Protein AF-A0A7C4DM43-F1 (afdb_monomer_lite)

Sequence (111 aa):
MKPTTAIVVGTGGFARYRGNRIQCRSHVAVFGDQGVLQTGIWGEQLLLRRAADSESAPVPCPPSRGVWDQFLKVRAGRLPNPCPAEIGLRFAQLMDRIRQSDRTRRAARRR

Secondary structure (DSSP, 8-state):
-----EEEEESS------SS------EEEEE-SSEEEEEETTSS-EEEEETT-SS-EE---PPPPPHHHHHHHHHTTSS--SS-HHHHHHHHHHHHHHHHHHHHTS-----

pLDDT: mean 78.71, std 19.22, range [33.22, 96.12]

Foldseek 3Di:
DPWPWDKDQDLFDPDPPDDDDGDRFQKIWIDTPQWIWIAHPVRPWIWTDGPPHPDTDTDDDDPDDDPVVVVVCCVVVNDPDPCDVVNVVVVVVVVVQVVVCVVVVHRRDDD

Radius of gyration: 18.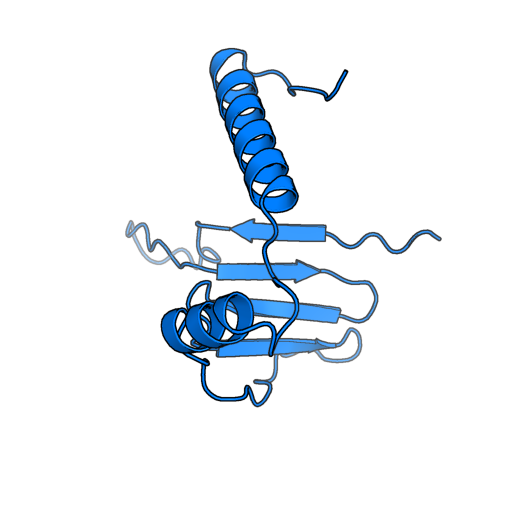16 Å; chains: 1; bounding box: 48×42×43 Å

Structure (mmCIF, N/CA/C/O backbone):
data_AF-A0A7C4DM43-F1
#
_entry.id   AF-A0A7C4DM43-F1
#
loop_
_atom_site.group_PDB
_atom_site.id
_atom_site.type_symbol
_atom_site.label_atom_id
_atom_site.label_alt_id
_atom_site.label_comp_id
_atom_site.label_asym_id
_atom_site.label_entity_id
_atom_site.label_seq_id
_atom_site.pdbx_PDB_ins_code
_atom_site.Cartn_x
_atom_site.Cartn_y
_atom_site.Cartn_z
_atom_site.occupancy
_atom_site.B_iso_or_equiv
_atom_site.auth_seq_id
_atom_site.auth_comp_id
_atom_site.auth_asym_id
_atom_site.auth_atom_id
_atom_site.pdbx_PDB_model_num
ATOM 1 N N . MET A 1 1 ? 12.160 -21.246 2.217 1.00 40.56 1 MET A N 1
ATOM 2 C CA . MET A 1 1 ? 12.316 -19.893 2.806 1.00 40.56 1 MET A CA 1
ATOM 3 C C . MET A 1 1 ? 10.972 -19.186 2.731 1.00 40.56 1 MET A C 1
ATOM 5 O O . MET A 1 1 ? 10.342 -19.269 1.687 1.00 40.56 1 MET A O 1
ATOM 9 N N . LYS A 1 2 ? 10.486 -18.565 3.814 1.00 40.59 2 LYS A N 1
ATOM 10 C CA . LYS A 1 2 ? 9.257 -17.752 3.749 1.00 40.59 2 LYS A CA 1
ATOM 11 C C . LYS A 1 2 ? 9.580 -16.465 2.973 1.00 40.59 2 LYS A C 1
ATOM 13 O O . LYS A 1 2 ? 10.622 -15.883 3.273 1.00 40.59 2 LYS A O 1
ATOM 18 N N . PRO A 1 3 ? 8.763 -16.028 2.000 1.00 47.59 3 PRO A N 1
ATOM 19 C CA . PRO A 1 3 ? 9.003 -14.763 1.319 1.00 47.59 3 PRO A CA 1
ATOM 20 C C . PRO A 1 3 ? 8.876 -13.629 2.341 1.00 47.59 3 PRO A C 1
ATOM 22 O O . PRO A 1 3 ? 7.816 -13.416 2.929 1.00 47.59 3 PRO A O 1
ATOM 25 N N . THR A 1 4 ? 9.981 -12.935 2.606 1.00 50.34 4 THR A N 1
ATOM 26 C CA . THR A 1 4 ? 9.996 -11.766 3.488 1.00 50.34 4 THR A CA 1
ATOM 27 C C . THR A 1 4 ? 9.595 -10.556 2.659 1.00 50.34 4 THR A C 1
ATOM 29 O O . THR A 1 4 ? 10.444 -9.851 2.123 1.00 50.34 4 THR A O 1
ATOM 32 N N . THR A 1 5 ? 8.291 -10.328 2.515 1.00 56.03 5 THR A N 1
ATOM 33 C CA . THR A 1 5 ? 7.791 -9.074 1.949 1.00 56.03 5 THR A CA 1
ATOM 34 C C . THR A 1 5 ? 7.901 -7.985 3.010 1.00 56.03 5 THR A C 1
ATOM 36 O O . THR A 1 5 ? 7.238 -8.053 4.046 1.00 56.03 5 THR A O 1
ATOM 39 N N . ALA A 1 6 ? 8.736 -6.979 2.763 1.00 64.75 6 ALA A N 1
ATOM 40 C CA . ALA A 1 6 ? 8.856 -5.809 3.622 1.00 64.75 6 ALA A CA 1
ATOM 41 C C . ALA A 1 6 ? 8.181 -4.615 2.943 1.00 64.75 6 ALA A C 1
ATOM 43 O O . ALA A 1 6 ? 8.579 -4.187 1.860 1.00 64.75 6 ALA A O 1
ATOM 44 N N . ILE A 1 7 ? 7.149 -4.068 3.583 1.00 63.28 7 ILE A N 1
ATOM 45 C CA . ILE A 1 7 ? 6.512 -2.826 3.141 1.00 63.28 7 ILE A CA 1
ATOM 46 C C . ILE A 1 7 ? 7.169 -1.687 3.912 1.00 63.28 7 ILE A C 1
ATOM 48 O O . ILE A 1 7 ? 7.035 -1.597 5.133 1.00 63.28 7 ILE A O 1
ATOM 52 N N . VAL A 1 8 ? 7.872 -0.816 3.197 1.00 62.09 8 VAL A N 1
ATOM 53 C CA . VAL A 1 8 ? 8.462 0.401 3.749 1.00 62.09 8 VAL A CA 1
ATOM 54 C C . VAL A 1 8 ? 7.589 1.571 3.318 1.00 62.09 8 VAL A C 1
ATOM 56 O O . VAL A 1 8 ? 7.629 2.032 2.177 1.00 62.09 8 VAL A O 1
ATOM 59 N N . VAL A 1 9 ? 6.772 2.051 4.252 1.00 56.50 9 VAL A N 1
ATOM 60 C CA . VAL A 1 9 ? 6.020 3.297 4.083 1.00 56.50 9 VAL A CA 1
ATOM 61 C C . VAL A 1 9 ? 6.875 4.417 4.655 1.00 56.50 9 VAL A C 1
ATOM 63 O O . VAL A 1 9 ? 7.013 4.545 5.870 1.00 56.50 9 VAL A O 1
ATOM 66 N N . GLY A 1 10 ? 7.499 5.191 3.771 1.00 49.22 10 GLY A N 1
ATOM 67 C CA . GLY A 1 10 ? 8.339 6.319 4.144 1.00 49.22 10 GLY A CA 1
ATOM 68 C C . GLY A 1 10 ? 7.645 7.629 3.803 1.00 49.22 10 GLY A C 1
ATOM 69 O O . GLY A 1 10 ? 7.466 7.952 2.636 1.00 49.22 10 GLY A O 1
ATOM 70 N N . THR A 1 11 ? 7.313 8.434 4.809 1.00 45.09 11 THR A N 1
ATOM 71 C CA . THR A 1 11 ? 7.012 9.865 4.609 1.00 45.09 11 THR A CA 1
ATOM 72 C C . THR A 1 11 ? 8.286 10.719 4.504 1.00 45.09 11 THR A C 1
ATOM 74 O O . THR A 1 11 ? 8.209 11.931 4.307 1.00 45.09 11 THR A O 1
ATOM 77 N N . GLY A 1 12 ? 9.467 10.093 4.589 1.00 39.12 12 GLY A N 1
ATOM 78 C CA . GLY A 1 12 ? 10.773 10.700 4.342 1.00 39.12 12 GLY A CA 1
ATOM 79 C C . GLY A 1 12 ? 11.321 10.267 2.986 1.00 39.12 12 GLY A C 1
ATOM 80 O O . GLY A 1 12 ? 11.434 9.074 2.710 1.00 39.12 12 GLY A O 1
ATOM 81 N N . GLY A 1 13 ? 11.648 11.237 2.130 1.00 37.94 13 GLY A N 1
ATOM 82 C CA . GLY A 1 13 ? 12.254 10.964 0.831 1.00 37.94 13 GLY A CA 1
ATOM 83 C C . GLY A 1 13 ? 13.573 10.198 0.954 1.00 37.94 13 GLY A C 1
ATOM 84 O O . GLY A 1 13 ? 14.284 10.314 1.952 1.00 37.94 13 GLY A O 1
ATOM 85 N N . PHE A 1 14 ? 13.937 9.463 -0.099 1.00 39.47 14 PHE A N 1
ATOM 86 C CA . PHE A 1 14 ? 15.327 9.078 -0.330 1.00 39.47 14 PHE A CA 1
ATOM 87 C C . PHE A 1 14 ? 16.190 10.339 -0.202 1.00 39.47 14 PHE A C 1
ATOM 89 O O . PHE A 1 14 ? 16.114 11.238 -1.044 1.00 39.47 14 PHE A O 1
ATOM 96 N N . ALA A 1 15 ? 16.955 10.445 0.882 1.00 33.97 15 ALA A N 1
ATOM 97 C CA . ALA A 1 15 ? 17.814 11.584 1.127 1.00 33.97 15 ALA A CA 1
ATOM 98 C C . ALA A 1 15 ? 18.931 11.601 0.072 1.00 33.97 15 ALA A C 1
ATOM 100 O O . ALA A 1 15 ? 19.970 10.973 0.238 1.00 33.97 15 ALA A O 1
ATOM 101 N N . ARG A 1 16 ? 18.749 12.358 -1.016 1.00 36.56 16 ARG A N 1
ATOM 102 C CA . ARG A 1 16 ? 19.891 13.069 -1.597 1.00 36.56 16 ARG A CA 1
ATOM 103 C C . ARG A 1 16 ? 20.095 14.298 -0.726 1.00 36.56 16 ARG A C 1
ATOM 105 O O . ARG A 1 16 ? 19.260 15.200 -0.729 1.00 36.56 16 ARG A O 1
ATOM 112 N N . TYR A 1 17 ? 21.181 14.309 0.038 1.00 33.22 17 TYR A N 1
ATOM 113 C CA . TYR A 1 17 ? 21.588 15.461 0.832 1.00 33.22 17 TYR A CA 1
ATOM 114 C C . TYR A 1 17 ? 21.941 16.618 -0.118 1.00 33.22 17 TYR A C 1
ATOM 116 O O . TYR A 1 17 ? 23.054 16.726 -0.621 1.00 33.22 17 TYR A O 1
ATOM 124 N N . ARG A 1 18 ? 20.960 17.468 -0.424 1.00 38.25 18 ARG A N 1
ATOM 125 C CA . ARG A 1 18 ? 21.160 18.794 -1.018 1.00 38.25 18 ARG A CA 1
ATOM 126 C C . ARG A 1 18 ? 20.387 19.803 -0.178 1.00 38.25 18 ARG A C 1
ATOM 128 O O . ARG A 1 18 ? 19.249 20.117 -0.498 1.00 38.25 18 ARG A O 1
ATOM 135 N N . GLY A 1 19 ? 21.034 20.263 0.895 1.00 34.19 19 GLY A N 1
ATOM 136 C CA . GLY A 1 19 ? 20.694 21.477 1.643 1.00 34.19 19 GLY A CA 1
ATOM 137 C C . GLY A 1 19 ? 19.322 21.483 2.324 1.00 34.19 19 GLY A C 1
ATOM 138 O O . GLY A 1 19 ? 18.312 21.644 1.660 1.00 34.19 19 GLY A O 1
ATOM 139 N N . ASN A 1 20 ? 19.314 21.354 3.654 1.00 37.78 20 ASN A N 1
ATOM 140 C CA . ASN A 1 20 ? 18.318 21.795 4.652 1.00 37.78 20 ASN A CA 1
ATOM 141 C C . ASN A 1 20 ? 16.823 21.982 4.268 1.00 37.78 20 ASN A C 1
ATOM 143 O O . ASN A 1 20 ? 16.133 22.818 4.846 1.00 37.78 20 ASN A O 1
ATOM 147 N N . ARG A 1 21 ? 16.287 21.212 3.318 1.00 38.53 21 ARG A N 1
ATOM 148 C CA . ARG A 1 21 ? 14.872 21.197 2.934 1.00 38.53 21 ARG A CA 1
ATOM 149 C C . ARG A 1 21 ? 14.309 19.819 3.242 1.00 38.53 21 ARG A C 1
ATOM 151 O O . ARG A 1 21 ? 14.635 18.847 2.564 1.00 38.53 21 ARG A O 1
ATOM 158 N N . ILE A 1 22 ? 13.439 19.738 4.245 1.00 41.69 22 ILE A N 1
ATOM 159 C CA . ILE A 1 22 ? 12.644 18.536 4.500 1.00 41.69 22 ILE A CA 1
ATOM 160 C C . ILE A 1 22 ? 11.601 18.451 3.379 1.00 41.69 22 ILE A C 1
ATOM 162 O O . ILE A 1 22 ? 10.554 19.089 3.433 1.00 41.69 22 ILE A O 1
ATOM 166 N N . GLN A 1 23 ? 11.908 17.714 2.309 1.00 44.97 23 GLN A N 1
ATOM 167 C CA . GLN A 1 23 ? 10.899 17.334 1.324 1.00 44.97 23 GLN A CA 1
ATOM 168 C C . GLN A 1 23 ? 10.115 16.136 1.869 1.00 44.97 23 GLN A C 1
ATOM 170 O O . GLN A 1 23 ? 10.601 15.005 1.840 1.00 44.97 23 GLN A O 1
ATOM 175 N N . CYS A 1 24 ? 8.888 16.380 2.332 1.00 46.94 24 CYS A N 1
ATOM 176 C CA . CYS A 1 24 ? 7.892 15.333 2.544 1.00 46.94 24 CYS A CA 1
ATOM 177 C C . CYS A 1 24 ? 7.505 14.750 1.179 1.00 46.94 24 CYS A C 1
ATOM 179 O O . CYS A 1 24 ? 6.668 15.310 0.473 1.00 46.94 24 CYS A O 1
ATOM 181 N N . ARG A 1 25 ? 8.145 13.652 0.768 1.00 58.53 25 ARG A N 1
ATOM 182 C CA . ARG A 1 25 ? 7.731 12.902 -0.423 1.00 58.53 25 ARG A CA 1
ATOM 183 C C . ARG A 1 25 ? 6.813 11.775 0.025 1.00 58.53 25 ARG A C 1
ATOM 185 O O . ARG A 1 25 ? 7.250 10.857 0.707 1.00 58.53 25 ARG A O 1
ATOM 192 N N . SER A 1 26 ? 5.541 11.871 -0.344 1.00 74.50 26 SER A N 1
ATOM 193 C CA . SER A 1 26 ? 4.521 10.850 -0.116 1.00 74.50 26 SER A CA 1
ATOM 194 C C . SER A 1 26 ? 4.823 9.597 -0.947 1.00 74.50 26 SER A C 1
ATOM 196 O O . SER A 1 26 ? 4.329 9.469 -2.064 1.00 74.50 26 SER A O 1
ATOM 198 N N . HIS A 1 27 ? 5.650 8.688 -0.421 1.00 82.81 27 HIS A N 1
ATOM 199 C CA . HIS A 1 27 ? 6.185 7.545 -1.162 1.00 82.81 27 HIS A CA 1
ATOM 200 C C . HIS A 1 27 ? 5.994 6.215 -0.423 1.00 82.81 27 HIS A C 1
ATOM 202 O O . HIS A 1 27 ? 6.148 6.121 0.794 1.00 82.81 27 HIS A O 1
ATOM 208 N N . VAL A 1 28 ? 5.703 5.157 -1.175 1.00 84.94 28 VAL A N 1
ATOM 209 C CA . VAL A 1 28 ? 5.596 3.788 -0.667 1.00 84.94 28 VAL A CA 1
ATOM 210 C C . VAL A 1 28 ? 6.512 2.892 -1.486 1.00 84.94 28 VAL A C 1
ATOM 212 O O . VAL A 1 28 ? 6.416 2.863 -2.713 1.00 84.94 28 VAL A O 1
ATOM 215 N N . ALA A 1 29 ? 7.376 2.142 -0.804 1.00 89.12 29 ALA A N 1
ATOM 216 C CA . ALA A 1 29 ? 8.222 1.128 -1.416 1.00 89.12 29 ALA A CA 1
ATOM 217 C C . ALA A 1 29 ? 7.884 -0.251 -0.838 1.00 89.12 29 ALA A C 1
ATOM 219 O O . ALA A 1 29 ? 7.845 -0.445 0.378 1.00 89.12 29 ALA A O 1
ATOM 220 N N . VAL A 1 30 ? 7.647 -1.222 -1.712 1.00 89.44 30 VAL A N 1
ATOM 221 C CA . VAL A 1 30 ? 7.383 -2.614 -1.346 1.00 89.44 30 VAL A CA 1
ATOM 222 C C . VAL A 1 30 ? 8.539 -3.459 -1.849 1.00 89.44 30 VAL A C 1
ATOM 224 O O . VAL A 1 30 ? 8.789 -3.526 -3.050 1.00 89.44 30 VAL A O 1
ATOM 227 N N . PHE A 1 31 ? 9.239 -4.102 -0.923 1.00 88.88 31 PHE A N 1
ATOM 228 C CA . PHE A 1 31 ? 10.338 -5.009 -1.215 1.00 88.88 31 PHE A CA 1
ATOM 229 C C . PHE A 1 31 ? 9.809 -6.438 -1.180 1.00 88.88 31 PHE A C 1
ATOM 231 O O . PHE A 1 31 ? 9.345 -6.916 -0.141 1.00 88.88 31 PHE A O 1
ATOM 238 N N . GLY A 1 32 ? 9.852 -7.092 -2.333 1.00 88.56 32 GLY A N 1
ATOM 239 C CA . GLY A 1 32 ? 9.582 -8.511 -2.491 1.00 88.56 32 GLY A CA 1
ATOM 240 C C . GLY A 1 32 ? 10.854 -9.283 -2.825 1.00 88.56 32 GLY A C 1
ATOM 241 O O . GLY A 1 32 ? 11.939 -8.729 -2.975 1.00 88.56 32 GLY A O 1
ATOM 242 N N . ASP A 1 33 ? 10.689 -10.586 -2.971 1.00 89.00 33 ASP A N 1
ATOM 243 C CA . ASP A 1 33 ? 11.705 -11.520 -3.449 1.00 89.00 33 ASP A CA 1
ATOM 244 C C . ASP A 1 33 ? 12.022 -11.329 -4.942 1.00 89.00 33 ASP A C 1
ATOM 246 O O . ASP A 1 33 ? 13.176 -11.416 -5.346 1.00 89.00 33 ASP A O 1
ATOM 250 N N . GLN A 1 34 ? 11.008 -11.016 -5.755 1.00 89.38 34 GLN A N 1
ATOM 251 C CA . GLN A 1 34 ? 11.150 -10.847 -7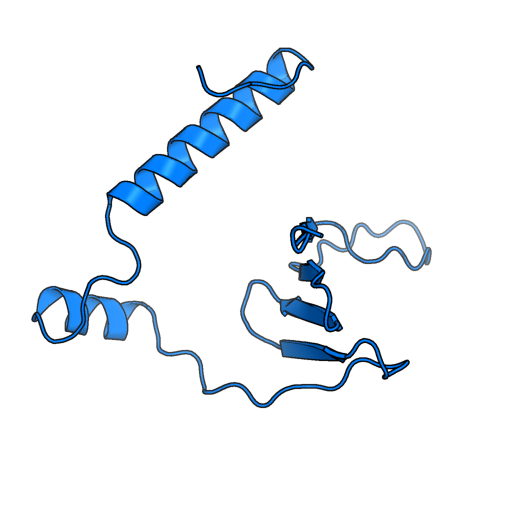.208 1.00 89.38 34 GLN A CA 1
ATOM 252 C C . GLN A 1 34 ? 11.516 -9.419 -7.641 1.00 89.38 34 GLN A C 1
ATOM 254 O O . GLN A 1 34 ? 11.716 -9.161 -8.831 1.00 89.38 34 GLN A O 1
ATOM 259 N N . GLY A 1 35 ? 11.589 -8.470 -6.704 1.00 89.38 35 GLY A N 1
ATOM 260 C CA . GLY A 1 35 ? 11.887 -7.076 -7.015 1.00 89.38 35 GLY A CA 1
ATOM 261 C C . GLY A 1 35 ? 11.314 -6.069 -6.025 1.00 89.38 35 GLY A C 1
ATOM 262 O O . GLY A 1 35 ? 10.825 -6.409 -4.948 1.00 89.38 35 GLY A O 1
ATOM 263 N N . VAL A 1 36 ? 11.378 -4.800 -6.417 1.00 90.75 36 VAL A N 1
ATOM 264 C CA . VAL A 1 36 ? 10.914 -3.649 -5.644 1.00 90.75 36 VAL A CA 1
ATOM 265 C C . VAL A 1 36 ? 9.851 -2.898 -6.434 1.00 90.75 36 VAL A C 1
ATOM 267 O O . VAL A 1 36 ? 10.080 -2.497 -7.575 1.00 90.75 36 VAL A O 1
ATOM 270 N N . LEU A 1 37 ? 8.703 -2.675 -5.801 1.00 91.50 37 LEU A N 1
ATOM 271 C CA . LEU A 1 37 ? 7.647 -1.802 -6.298 1.00 91.50 37 LEU A CA 1
ATOM 272 C C . LEU A 1 37 ? 7.750 -0.452 -5.594 1.00 91.50 37 LEU A C 1
ATOM 274 O O . LEU A 1 37 ? 7.915 -0.396 -4.376 1.00 91.50 37 LEU A O 1
ATOM 278 N N . GLN A 1 38 ? 7.622 0.633 -6.339 1.00 90.00 38 GLN A N 1
ATOM 279 C CA . GLN A 1 38 ? 7.656 1.985 -5.803 1.00 90.00 38 GLN A CA 1
ATOM 280 C C . GLN A 1 38 ? 6.456 2.760 -6.331 1.00 90.00 38 GLN A C 1
ATOM 282 O O . GLN A 1 38 ? 6.195 2.760 -7.527 1.00 90.00 38 GLN A O 1
ATOM 287 N N . THR A 1 39 ? 5.721 3.430 -5.455 1.00 88.75 39 THR A N 1
ATOM 288 C CA . THR A 1 39 ? 4.551 4.223 -5.841 1.00 88.75 39 THR A CA 1
ATOM 289 C C . THR A 1 39 ? 4.473 5.489 -5.015 1.00 88.75 39 THR A C 1
ATOM 291 O O . THR A 1 39 ? 4.925 5.539 -3.868 1.00 88.75 39 THR A O 1
ATOM 294 N N . GLY A 1 40 ? 3.878 6.526 -5.587 1.00 85.38 40 GLY A N 1
ATOM 295 C CA . GLY A 1 40 ? 3.380 7.633 -4.784 1.00 85.38 40 GLY A CA 1
ATOM 296 C C . GLY A 1 40 ? 2.124 7.245 -4.013 1.00 85.38 40 GLY A C 1
ATOM 297 O O . GLY A 1 40 ? 1.373 6.370 -4.449 1.00 85.38 40 GLY A O 1
ATOM 298 N N . ILE A 1 41 ? 1.876 7.894 -2.872 1.00 81.12 41 ILE A N 1
ATOM 299 C CA . ILE A 1 41 ? 0.652 7.658 -2.075 1.00 81.12 41 ILE A CA 1
ATOM 300 C C . ILE A 1 41 ? -0.600 8.118 -2.838 1.00 81.12 41 ILE A C 1
ATOM 302 O O . ILE A 1 41 ? -1.680 7.571 -2.631 1.00 81.12 41 ILE A O 1
ATOM 306 N N . TRP A 1 42 ? -0.456 9.091 -3.740 1.00 78.38 42 TRP A N 1
ATOM 307 C CA . TRP A 1 42 ? -1.555 9.628 -4.545 1.00 78.38 42 TRP A CA 1
ATOM 308 C C . TRP A 1 42 ? -1.755 8.879 -5.869 1.00 78.38 42 TRP A C 1
ATOM 310 O O . TRP A 1 42 ? -2.669 9.207 -6.622 1.00 78.38 42 TRP A O 1
ATOM 320 N N . GLY A 1 43 ? -0.932 7.861 -6.147 1.00 77.75 43 GLY A N 1
ATOM 321 C CA . GLY A 1 43 ? -1.025 7.058 -7.366 1.00 77.75 43 GLY A CA 1
ATOM 322 C C . GLY A 1 43 ? -0.552 7.785 -8.626 1.00 77.75 43 GLY A C 1
ATOM 323 O O . GLY A 1 43 ? -0.941 7.403 -9.724 1.00 77.75 43 GLY A O 1
ATOM 324 N N . GLU A 1 44 ? 0.276 8.824 -8.494 1.00 82.00 44 GLU A N 1
ATOM 325 C CA . GLU A 1 44 ? 0.791 9.592 -9.634 1.00 82.00 44 GLU A CA 1
ATOM 326 C C . GLU A 1 44 ? 1.833 8.830 -10.467 1.00 82.00 44 GLU A C 1
ATOM 328 O O . GLU A 1 44 ? 2.111 9.196 -11.606 1.00 82.00 44 GLU A O 1
ATOM 333 N N . GLN A 1 45 ? 2.425 7.780 -9.895 1.00 85.88 45 GLN A N 1
ATOM 334 C CA . GLN A 1 45 ? 3.431 6.945 -10.541 1.00 85.88 45 GLN A CA 1
ATOM 335 C C . GLN A 1 45 ? 3.466 5.557 -9.904 1.00 85.88 45 GLN A C 1
ATOM 337 O O . GLN A 1 45 ? 3.316 5.427 -8.687 1.00 85.88 45 GLN A O 1
ATOM 342 N N . LEU A 1 46 ? 3.757 4.547 -10.719 1.00 89.69 46 LEU A N 1
ATOM 343 C CA . LEU A 1 46 ? 4.086 3.197 -10.285 1.00 89.69 46 LEU A CA 1
ATOM 344 C C . LEU A 1 46 ? 5.353 2.764 -11.014 1.00 89.69 46 LEU A C 1
ATOM 346 O O . LEU A 1 46 ? 5.377 2.723 -12.242 1.00 89.69 46 LEU A O 1
ATOM 350 N N . LEU A 1 47 ? 6.405 2.459 -10.266 1.00 92.00 47 LEU A N 1
ATOM 351 C CA . LEU A 1 47 ? 7.679 1.992 -10.790 1.00 92.00 47 LEU A CA 1
ATOM 352 C C . LEU A 1 47 ? 7.932 0.565 -10.305 1.00 92.00 47 LEU A C 1
ATOM 354 O O . LEU A 1 47 ? 7.674 0.233 -9.145 1.00 92.00 47 LEU A O 1
ATOM 358 N N . LEU A 1 48 ? 8.472 -0.267 -11.186 1.00 92.94 48 LEU A N 1
ATOM 359 C CA . LEU A 1 48 ? 8.875 -1.632 -10.889 1.00 92.94 48 LEU A CA 1
ATOM 360 C C . LEU A 1 48 ? 10.350 -1.805 -11.231 1.00 92.94 48 LEU A C 1
ATOM 362 O O . LEU A 1 48 ? 10.770 -1.522 -12.349 1.00 92.94 48 LEU A O 1
ATOM 366 N N . ARG A 1 49 ? 11.114 -2.329 -10.277 1.00 92.38 49 ARG A N 1
ATOM 367 C CA . ARG A 1 49 ? 12.463 -2.845 -10.502 1.00 92.38 49 ARG A CA 1
ATOM 368 C C . ARG A 1 49 ? 12.460 -4.331 -10.201 1.00 92.38 49 ARG A C 1
ATOM 370 O O . ARG A 1 49 ? 12.245 -4.707 -9.048 1.00 92.38 49 ARG A O 1
ATOM 377 N N . ARG A 1 50 ? 12.659 -5.182 -11.205 1.00 91.31 50 ARG A N 1
ATOM 378 C CA . ARG A 1 50 ? 12.760 -6.633 -10.980 1.00 91.31 50 ARG A CA 1
ATOM 379 C C . ARG A 1 50 ? 14.126 -6.967 -10.390 1.00 91.31 50 ARG A C 1
ATOM 381 O O . ARG A 1 50 ? 15.058 -6.185 -10.507 1.00 91.31 50 ARG A O 1
ATOM 388 N N . ALA A 1 51 ? 14.257 -8.137 -9.773 1.00 87.88 51 ALA A N 1
ATOM 389 C CA . ALA A 1 51 ? 15.525 -8.578 -9.187 1.00 87.88 51 ALA A CA 1
ATOM 390 C C . ALA A 1 51 ? 16.677 -8.667 -10.211 1.00 87.88 51 ALA A C 1
ATOM 392 O O . ALA A 1 51 ? 17.832 -8.484 -9.842 1.00 87.88 51 ALA A O 1
ATOM 393 N N . ALA A 1 52 ? 16.358 -8.933 -11.482 1.00 87.50 52 ALA A N 1
ATOM 394 C CA . ALA A 1 52 ? 17.329 -8.990 -12.574 1.00 87.50 52 ALA A CA 1
ATOM 395 C C . ALA A 1 52 ? 17.699 -7.608 -13.150 1.00 87.50 52 ALA A C 1
ATOM 397 O O . ALA A 1 52 ? 18.695 -7.501 -13.860 1.00 87.50 52 ALA A O 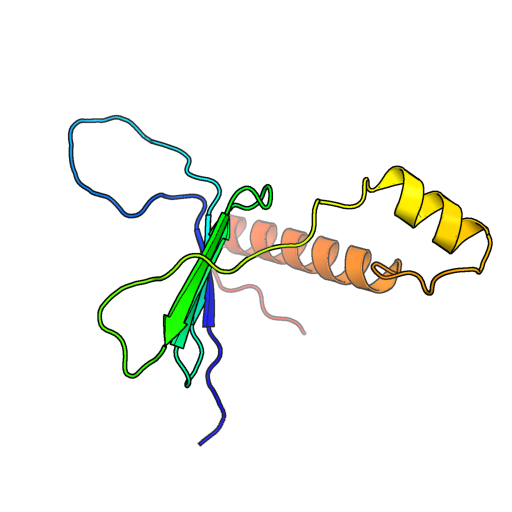1
ATOM 398 N N . ASP A 1 53 ? 16.922 -6.565 -12.843 1.00 87.31 53 ASP A N 1
ATOM 399 C CA . ASP A 1 53 ? 17.078 -5.237 -13.433 1.00 87.31 53 ASP A CA 1
ATOM 400 C C . ASP A 1 53 ? 17.820 -4.299 -12.471 1.00 87.31 53 ASP A C 1
ATOM 402 O O . ASP A 1 53 ? 17.569 -4.273 -11.262 1.00 87.31 53 ASP A O 1
ATOM 406 N N . SER A 1 54 ? 18.712 -3.467 -13.006 1.00 81.56 54 SER A N 1
ATOM 407 C CA . SER A 1 54 ? 19.405 -2.432 -12.227 1.00 81.56 54 SER A CA 1
ATOM 408 C C . SER A 1 54 ? 18.539 -1.188 -11.991 1.00 81.56 54 SER A C 1
ATOM 410 O O . SER A 1 54 ? 18.688 -0.515 -10.965 1.00 81.56 54 SER A O 1
ATOM 412 N N . GLU A 1 55 ? 17.607 -0.899 -12.901 1.00 86.94 55 GLU A N 1
ATOM 413 C CA . GLU A 1 55 ? 16.807 0.328 -12.917 1.00 86.94 55 GLU A CA 1
ATOM 414 C C . GLU A 1 55 ? 15.306 0.066 -12.742 1.00 86.94 55 GLU A C 1
ATOM 416 O O . GLU A 1 55 ? 14.789 -1.005 -13.056 1.00 86.94 55 GLU A O 1
ATOM 421 N N . SER A 1 56 ? 14.599 1.064 -12.206 1.00 86.69 56 SER A N 1
ATOM 422 C CA . SER A 1 56 ? 13.142 1.027 -12.065 1.00 86.69 56 SER A CA 1
ATOM 423 C C . SER A 1 56 ? 12.480 1.545 -13.342 1.00 86.69 56 SER A C 1
ATOM 425 O O . SER A 1 56 ? 12.755 2.668 -13.761 1.00 86.69 56 SER A O 1
ATOM 427 N N . ALA A 1 57 ? 11.551 0.777 -13.908 1.00 92.00 57 ALA A N 1
ATOM 428 C CA . ALA A 1 57 ? 10.765 1.180 -15.071 1.00 92.00 57 ALA A CA 1
ATOM 429 C C . ALA A 1 57 ? 9.330 1.571 -14.669 1.00 92.00 57 ALA A C 1
ATOM 431 O O . ALA A 1 57 ? 8.758 0.946 -13.768 1.00 92.00 57 ALA A O 1
ATOM 432 N N . PRO A 1 58 ? 8.718 2.581 -15.316 1.00 92.25 58 PRO A N 1
ATOM 433 C CA . PRO A 1 58 ? 7.320 2.918 -15.082 1.00 92.25 58 PRO A CA 1
ATOM 434 C C . PRO A 1 58 ? 6.394 1.805 -15.579 1.00 92.25 58 PRO A C 1
ATOM 436 O O . PRO A 1 58 ? 6.590 1.238 -16.653 1.00 92.25 58 PRO A O 1
ATOM 439 N N . VAL A 1 59 ? 5.356 1.516 -14.800 1.00 91.31 59 VAL A N 1
ATOM 44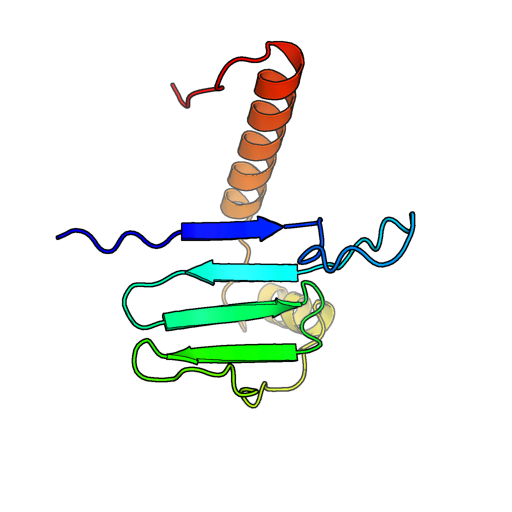0 C CA . VAL A 1 59 ? 4.310 0.552 -15.142 1.00 91.31 59 VAL A CA 1
ATOM 441 C C . VAL A 1 59 ? 3.048 1.319 -15.537 1.00 91.31 59 VAL A C 1
ATOM 443 O O . VAL A 1 59 ? 2.605 2.174 -14.766 1.00 91.31 59 VAL A O 1
ATOM 446 N N . PRO A 1 60 ? 2.436 1.029 -16.701 1.00 88.25 60 PRO A N 1
ATOM 447 C CA . PRO A 1 60 ? 1.161 1.627 -17.077 1.00 88.25 60 PRO A CA 1
ATOM 448 C C . PRO A 1 60 ? 0.087 1.345 -16.022 1.00 88.25 60 PRO A C 1
ATOM 450 O O . PRO A 1 60 ? -0.219 0.188 -15.723 1.00 88.25 60 PRO A O 1
ATOM 453 N N . CYS A 1 61 ? -0.501 2.405 -15.471 1.00 80.25 61 CYS A N 1
ATOM 454 C CA . CYS A 1 61 ? -1.602 2.306 -14.522 1.00 80.25 61 CYS A CA 1
ATOM 455 C C . CYS A 1 61 ? -2.914 2.735 -15.179 1.00 80.25 61 CYS A C 1
ATOM 457 O O . CYS A 1 61 ? -2.937 3.737 -15.898 1.00 80.25 61 CYS A O 1
ATOM 459 N N . PRO A 1 62 ? -4.024 2.026 -14.916 1.00 80.38 62 PRO A N 1
ATOM 460 C CA . PRO A 1 62 ? -5.331 2.528 -15.300 1.00 80.38 62 PRO A CA 1
ATOM 461 C C . PRO A 1 62 ? -5.608 3.855 -14.576 1.00 80.38 62 PRO A C 1
ATOM 463 O O . PRO A 1 62 ? -5.131 4.054 -13.454 1.00 80.38 62 PRO A O 1
ATOM 466 N N . PRO A 1 63 ? -6.400 4.755 -15.181 1.00 77.44 63 PRO A N 1
ATOM 467 C CA . PRO A 1 63 ? -6.785 5.995 -14.528 1.00 77.44 63 PRO A CA 1
ATOM 468 C C . PRO A 1 63 ? -7.494 5.701 -13.203 1.00 77.44 63 PRO A C 1
ATOM 470 O O . PRO A 1 63 ? -8.282 4.753 -13.093 1.00 77.44 63 PRO A O 1
ATOM 473 N N . SER A 1 64 ? -7.210 6.531 -12.198 1.00 72.44 64 SER A N 1
ATOM 474 C CA . SER A 1 64 ? -7.832 6.411 -10.883 1.00 72.44 64 SER A CA 1
ATOM 475 C C . SER A 1 64 ? -9.353 6.487 -11.015 1.00 72.44 64 SER A C 1
ATOM 477 O O . SER A 1 64 ? -9.905 7.445 -11.560 1.00 72.44 64 SER A O 1
ATOM 479 N N . ARG A 1 65 ? -10.044 5.458 -10.520 1.00 72.44 65 ARG A N 1
ATOM 480 C CA . ARG A 1 65 ? -11.500 5.483 -10.380 1.00 72.44 65 ARG A CA 1
ATOM 481 C C . ARG A 1 65 ? -11.803 6.290 -9.126 1.00 72.44 65 ARG A C 1
ATOM 483 O O . ARG A 1 65 ? -11.356 5.927 -8.043 1.00 72.44 65 ARG A O 1
ATOM 490 N N . GLY A 1 66 ? -12.532 7.393 -9.273 1.00 80.12 66 GLY A N 1
ATOM 491 C CA . GLY A 1 66 ? -12.872 8.248 -8.139 1.00 80.12 66 GLY A CA 1
ATOM 492 C C . GLY A 1 66 ? -13.567 7.459 -7.026 1.00 80.12 66 GLY A C 1
ATOM 493 O O . GLY A 1 66 ? -14.455 6.646 -7.290 1.00 80.12 66 GLY A O 1
ATOM 494 N N . VAL A 1 67 ? -13.189 7.733 -5.775 1.00 84.69 67 VAL A N 1
ATOM 495 C CA . VAL A 1 67 ? -13.715 7.051 -4.575 1.00 84.69 67 VAL A CA 1
ATOM 496 C C . VAL A 1 67 ? -15.250 7.084 -4.526 1.00 84.69 67 VAL A C 1
ATOM 498 O O . VAL A 1 67 ? -15.883 6.116 -4.112 1.00 84.69 67 VAL A O 1
ATOM 501 N N . TRP A 1 68 ? -15.863 8.165 -5.018 1.00 88.19 68 TRP A N 1
ATOM 502 C CA . TRP A 1 68 ? -17.318 8.318 -5.072 1.00 88.19 68 TRP A CA 1
ATOM 503 C C . TRP A 1 68 ? -18.018 7.320 -5.998 1.00 88.19 68 TRP A C 1
ATOM 505 O O . TRP A 1 68 ? -19.033 6.748 -5.611 1.00 88.19 68 TRP A O 1
ATOM 515 N N . ASP A 1 69 ? -17.477 7.061 -7.191 1.00 89.38 69 ASP A N 1
ATOM 516 C CA . ASP A 1 69 ? -18.049 6.073 -8.117 1.00 89.38 69 ASP A CA 1
ATOM 517 C C . ASP A 1 69 ? -17.963 4.659 -7.523 1.00 89.38 69 ASP A C 1
ATOM 519 O O . ASP A 1 69 ? -18.923 3.886 -7.564 1.00 89.38 69 ASP A O 1
ATOM 523 N N . GLN A 1 70 ? -16.836 4.349 -6.877 1.00 89.38 70 GLN A N 1
ATOM 524 C CA . GLN A 1 70 ? -16.662 3.095 -6.153 1.00 89.38 70 GLN A CA 1
ATOM 525 C C . GLN A 1 70 ? -17.685 2.955 -5.018 1.00 89.38 70 GLN A C 1
ATOM 527 O O . GLN A 1 70 ? -18.352 1.925 -4.924 1.00 89.38 70 GLN A O 1
ATOM 532 N N . PHE A 1 71 ? -17.869 3.998 -4.205 1.00 90.31 71 PHE A N 1
ATOM 533 C CA . PHE A 1 71 ? -18.853 4.012 -3.123 1.00 90.31 71 PHE A CA 1
ATOM 534 C C . PHE A 1 71 ? -20.282 3.786 -3.632 1.00 90.31 71 PHE A C 1
ATOM 536 O O . PHE A 1 71 ? -21.002 2.944 -3.096 1.00 90.31 71 PHE A O 1
ATOM 543 N N . LEU A 1 72 ? -20.692 4.488 -4.694 1.00 93.62 72 LEU A N 1
ATOM 544 C CA . LEU A 1 72 ? -22.030 4.342 -5.271 1.00 93.62 72 LEU A CA 1
ATOM 545 C C . LEU A 1 72 ? -22.278 2.917 -5.785 1.00 93.62 72 LEU A C 1
ATOM 547 O O . LEU A 1 72 ? -23.368 2.379 -5.582 1.00 93.62 72 LEU A O 1
ATOM 551 N N . LYS A 1 73 ? -21.270 2.284 -6.398 1.00 92.56 73 LYS A N 1
ATOM 552 C CA . LYS A 1 73 ? -21.345 0.889 -6.863 1.00 92.56 73 LYS A CA 1
ATOM 553 C C . LYS A 1 73 ? -21.458 -0.104 -5.711 1.00 92.56 73 LYS A C 1
ATOM 555 O O . LYS A 1 73 ? -22.269 -1.022 -5.804 1.00 92.56 73 LYS A O 1
ATOM 560 N N . VAL A 1 74 ? -20.699 0.100 -4.632 1.00 93.75 74 VAL A N 1
ATOM 561 C CA . VAL A 1 74 ? -20.789 -0.726 -3.417 1.00 93.75 74 VAL A CA 1
ATOM 562 C C . VAL A 1 74 ? -22.166 -0.586 -2.774 1.00 93.75 74 VAL A C 1
ATOM 564 O O . VAL A 1 74 ? -22.824 -1.589 -2.516 1.00 93.75 74 VAL A O 1
ATOM 567 N N . ARG A 1 75 ? -22.651 0.650 -2.596 1.00 93.25 75 ARG A N 1
ATOM 568 C CA . ARG A 1 75 ? -23.988 0.928 -2.047 1.00 93.25 75 ARG A CA 1
ATOM 569 C C . ARG A 1 75 ? -25.099 0.279 -2.875 1.00 93.25 75 ARG A C 1
ATOM 571 O O . ARG A 1 75 ? -26.076 -0.199 -2.315 1.00 93.25 75 ARG A O 1
ATOM 578 N N . ALA A 1 76 ? -24.956 0.264 -4.199 1.00 96.12 76 ALA A N 1
ATOM 579 C CA . ALA A 1 76 ? -25.909 -0.359 -5.115 1.00 96.12 76 ALA A CA 1
ATOM 580 C C . ALA A 1 76 ? -25.777 -1.895 -5.209 1.00 96.12 76 ALA A C 1
ATOM 582 O O . ALA A 1 76 ? -26.443 -2.498 -6.046 1.00 96.12 76 ALA A O 1
ATOM 583 N N . GLY A 1 77 ? -24.888 -2.526 -4.431 1.00 93.50 77 GLY A N 1
ATOM 584 C CA . GLY A 1 77 ? -24.642 -3.972 -4.478 1.00 93.50 77 GLY A CA 1
ATOM 585 C C . GLY A 1 77 ? -23.949 -4.460 -5.757 1.00 93.50 77 GLY A C 1
ATOM 586 O O . GLY A 1 77 ? -23.888 -5.658 -6.003 1.00 93.50 77 GLY A O 1
ATOM 587 N N . ARG A 1 78 ? -23.420 -3.549 -6.585 1.00 95.00 78 ARG A N 1
ATOM 588 C CA . ARG A 1 78 ? -22.775 -3.863 -7.876 1.00 95.00 78 ARG A CA 1
ATOM 589 C C . ARG A 1 78 ? -21.281 -4.159 -7.754 1.00 95.00 78 ARG A C 1
ATOM 591 O O . ARG A 1 78 ? -20.660 -4.584 -8.723 1.00 95.00 78 ARG A O 1
ATOM 598 N N . LEU A 1 79 ? -20.689 -3.873 -6.598 1.00 91.19 79 LEU A N 1
ATOM 599 C CA . LEU A 1 79 ? -19.287 -4.132 -6.293 1.00 91.19 79 LEU A CA 1
ATOM 600 C C . LEU A 1 79 ? -19.188 -4.593 -4.831 1.00 91.19 79 LEU A C 1
ATOM 602 O O . LEU A 1 79 ? -19.788 -3.945 -3.971 1.00 91.19 79 LEU A O 1
ATOM 606 N N . PRO A 1 80 ? -18.440 -5.663 -4.511 1.00 91.50 80 PRO A N 1
ATOM 607 C CA . PRO A 1 80 ? -18.145 -5.985 -3.119 1.00 91.50 80 PRO A CA 1
ATOM 608 C C . PRO A 1 80 ? -17.378 -4.827 -2.475 1.00 91.50 80 PRO A C 1
ATOM 610 O O . PRO A 1 80 ? -16.558 -4.186 -3.134 1.00 91.50 80 PRO A O 1
ATOM 613 N N . ASN A 1 81 ? -17.635 -4.551 -1.194 1.00 89.88 81 ASN A N 1
ATOM 614 C CA . ASN A 1 81 ? -16.942 -3.472 -0.501 1.00 89.88 81 ASN A CA 1
ATOM 615 C C . ASN A 1 81 ? -15.430 -3.782 -0.428 1.00 89.88 81 ASN A C 1
ATOM 617 O O . ASN A 1 81 ? -15.049 -4.717 0.279 1.00 89.88 81 ASN A O 1
ATOM 621 N N . PRO A 1 82 ? -14.564 -3.019 -1.122 1.00 86.31 82 PRO A N 1
ATOM 622 C CA . PRO A 1 82 ? -13.117 -3.235 -1.094 1.00 86.31 82 PRO A CA 1
ATOM 623 C C . PRO A 1 82 ? -12.504 -2.884 0.270 1.00 86.31 82 PRO A C 1
ATOM 625 O O . PRO A 1 82 ? -11.432 -3.377 0.612 1.00 86.31 82 PRO A O 1
ATOM 628 N N . CYS A 1 83 ? -13.172 -2.032 1.050 1.00 84.06 83 CYS A N 1
ATOM 629 C CA . CYS A 1 83 ? -12.744 -1.557 2.358 1.00 84.06 83 CYS A CA 1
ATOM 630 C C . CYS A 1 83 ? -13.868 -1.757 3.394 1.00 84.06 83 CYS A C 1
ATOM 632 O O . CYS A 1 83 ? -14.500 -0.792 3.835 1.00 84.06 83 CYS A O 1
ATOM 634 N N . PRO A 1 84 ? -14.152 -3.011 3.799 1.00 90.19 84 PRO A N 1
ATOM 635 C CA . PRO A 1 84 ? -15.159 -3.282 4.816 1.00 90.19 84 PRO A CA 1
ATOM 636 C C . PRO A 1 84 ? -14.723 -2.727 6.181 1.00 90.19 84 PRO A C 1
ATOM 638 O O . PRO A 1 84 ? -13.537 -2.469 6.422 1.00 90.19 84 PRO A O 1
ATOM 641 N N . ALA A 1 85 ? -15.692 -2.508 7.072 1.00 90.44 85 ALA A N 1
ATOM 642 C CA . ALA A 1 85 ? -15.487 -1.782 8.328 1.00 90.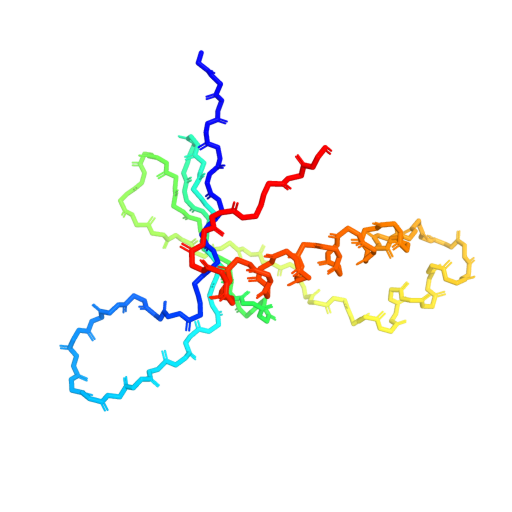44 85 ALA A CA 1
ATOM 643 C C . ALA A 1 85 ? -14.398 -2.417 9.209 1.00 90.44 85 ALA A C 1
ATOM 645 O O . ALA A 1 85 ? -13.633 -1.716 9.872 1.00 90.44 85 ALA A O 1
ATOM 646 N N . GLU A 1 86 ? -14.259 -3.739 9.156 1.00 93.44 86 GLU A N 1
ATOM 647 C CA . GLU A 1 86 ? -13.263 -4.513 9.890 1.00 93.44 86 GLU A CA 1
ATOM 648 C C . GLU A 1 86 ? -11.831 -4.139 9.491 1.00 93.44 86 GLU A C 1
ATOM 650 O O . GLU A 1 86 ? -10.929 -4.178 10.329 1.00 93.44 86 GLU A O 1
ATOM 655 N N . ILE A 1 87 ? -11.596 -3.754 8.232 1.00 91.50 87 ILE A N 1
ATOM 656 C CA . ILE A 1 87 ? -10.280 -3.284 7.778 1.00 91.50 87 ILE A CA 1
ATOM 657 C C . ILE A 1 87 ? -9.974 -1.913 8.383 1.00 91.50 87 ILE A C 1
ATOM 659 O O . ILE A 1 87 ? -8.879 -1.712 8.913 1.00 91.50 87 ILE A O 1
ATOM 663 N N . GLY A 1 88 ? -10.954 -1.006 8.389 1.00 89.75 88 GLY A N 1
ATOM 664 C CA . GLY A 1 88 ? -10.836 0.293 9.056 1.00 89.75 88 GLY A CA 1
ATOM 665 C C . GLY A 1 88 ? -10.581 0.152 10.560 1.00 89.75 88 GLY A C 1
ATOM 666 O O . GLY A 1 88 ? -9.685 0.797 11.102 1.00 89.75 88 GLY A O 1
ATOM 667 N N . LEU A 1 89 ? -11.288 -0.768 11.223 1.00 94.19 89 LEU A N 1
ATOM 668 C CA . LEU A 1 89 ? -11.093 -1.070 12.641 1.00 94.19 89 LEU A CA 1
ATOM 669 C C . LEU A 1 89 ? -9.679 -1.590 12.929 1.00 94.19 89 LEU A C 1
ATOM 671 O O . LEU A 1 89 ? -9.035 -1.141 13.877 1.00 94.19 89 LEU A O 1
ATOM 675 N N . ARG A 1 90 ? -9.158 -2.505 12.100 1.00 93.50 90 ARG A N 1
ATOM 676 C CA . ARG A 1 90 ? -7.778 -3.006 12.229 1.00 93.50 90 ARG A CA 1
ATOM 677 C C . ARG A 1 90 ? -6.757 -1.876 12.109 1.00 93.50 90 ARG A C 1
ATOM 679 O O . ARG A 1 90 ? -5.790 -1.856 12.870 1.00 93.50 90 ARG A O 1
ATOM 686 N N . PHE A 1 91 ? -6.977 -0.940 11.186 1.00 92.31 91 PHE A N 1
ATOM 687 C CA . PHE A 1 91 ? -6.111 0.224 11.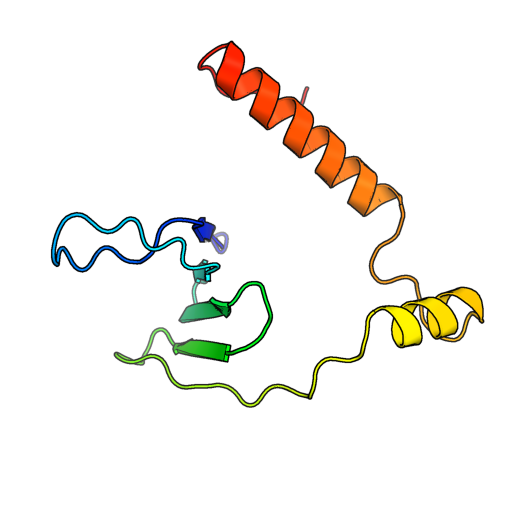018 1.00 92.31 91 PHE A CA 1
ATOM 688 C C . PHE A 1 91 ? -6.178 1.167 12.225 1.00 92.31 91 PHE A C 1
ATOM 690 O O . PHE A 1 91 ? -5.134 1.542 12.754 1.00 92.31 91 PHE A O 1
ATOM 697 N N . ALA A 1 92 ? -7.376 1.479 12.728 1.00 93.75 92 ALA A N 1
ATOM 698 C CA . ALA A 1 92 ? -7.549 2.300 13.928 1.00 93.75 92 ALA A CA 1
ATOM 699 C C . ALA A 1 92 ? -6.822 1.691 15.142 1.00 93.75 92 ALA A C 1
ATOM 701 O O . ALA A 1 92 ? -6.008 2.354 15.782 1.00 93.75 92 ALA A O 1
ATOM 702 N N . GLN A 1 93 ? -7.004 0.388 15.375 1.00 93.56 93 GLN A N 1
ATOM 703 C CA . GLN A 1 93 ? -6.306 -0.338 16.438 1.00 93.56 93 GLN A CA 1
ATOM 704 C C . GLN A 1 93 ? -4.781 -0.357 16.252 1.00 93.56 93 GLN A C 1
ATOM 706 O O . GLN A 1 93 ? -4.034 -0.395 17.230 1.00 93.56 93 GLN A O 1
ATOM 711 N N . LEU A 1 94 ? -4.285 -0.394 15.012 1.00 93.62 94 LEU A N 1
ATOM 712 C CA . LEU A 1 94 ? -2.854 -0.269 14.735 1.00 93.62 94 LEU A CA 1
ATOM 713 C C . LEU A 1 94 ? -2.353 1.133 15.102 1.00 93.62 94 LEU A C 1
ATOM 715 O O . LEU A 1 94 ? -1.341 1.244 15.791 1.00 93.62 94 LEU A O 1
ATOM 719 N N . MET A 1 95 ? -3.069 2.185 14.700 1.00 93.31 95 MET A N 1
ATOM 720 C CA . MET A 1 95 ? -2.719 3.571 15.027 1.00 93.31 95 MET A CA 1
ATOM 721 C C . MET A 1 95 ? -2.708 3.819 16.538 1.00 93.31 95 MET A C 1
ATOM 723 O O . MET A 1 95 ? -1.799 4.473 17.048 1.00 93.31 95 MET A O 1
ATOM 727 N N . ASP A 1 96 ? -3.654 3.247 17.283 1.00 95.00 96 ASP A N 1
ATOM 728 C CA . ASP A 1 96 ? -3.661 3.308 18.750 1.00 95.00 96 ASP A CA 1
ATOM 729 C C . ASP A 1 96 ? -2.409 2.674 19.359 1.00 95.00 96 ASP A C 1
ATOM 731 O O . ASP A 1 96 ? -1.792 3.240 20.264 1.00 95.00 96 ASP A O 1
ATOM 735 N N . ARG A 1 97 ? -1.973 1.529 18.823 1.00 93.38 97 ARG A N 1
ATOM 736 C CA . ARG A 1 97 ? -0.741 0.863 19.267 1.00 93.38 97 ARG A CA 1
ATOM 737 C C . ARG A 1 97 ? 0.509 1.655 18.907 1.00 93.38 97 ARG A C 1
ATOM 739 O O . ARG A 1 97 ? 1.431 1.700 19.715 1.00 93.38 97 ARG A O 1
ATOM 746 N N . ILE A 1 98 ? 0.547 2.304 17.744 1.00 92.25 98 ILE A N 1
ATOM 747 C CA . ILE A 1 98 ? 1.650 3.201 17.372 1.00 92.25 98 ILE A CA 1
ATOM 748 C C . ILE A 1 98 ? 1.735 4.357 18.375 1.00 92.25 98 ILE A C 1
ATOM 750 O O . ILE A 1 98 ? 2.806 4.603 18.925 1.00 92.25 98 ILE A O 1
ATOM 754 N N . ARG A 1 99 ? 0.601 4.989 18.706 1.00 93.31 99 ARG A N 1
ATOM 755 C CA . ARG A 1 99 ? 0.531 6.044 19.734 1.00 93.31 99 ARG A CA 1
ATOM 756 C C . ARG A 1 99 ? 0.984 5.547 21.112 1.00 93.31 99 ARG A C 1
ATOM 758 O O . ARG A 1 99 ? 1.727 6.231 21.812 1.00 93.31 99 ARG A O 1
ATOM 765 N N . GLN A 1 100 ? 0.589 4.336 21.502 1.00 93.75 100 GLN A N 1
ATOM 766 C CA . GLN A 1 100 ? 1.046 3.714 22.748 1.00 93.75 100 GLN A CA 1
ATOM 767 C C . GLN A 1 100 ? 2.559 3.441 22.743 1.00 93.75 100 GLN A C 1
ATOM 769 O O . GLN A 1 100 ? 3.234 3.657 23.755 1.00 93.75 100 GLN A O 1
ATOM 774 N N . SER A 1 101 ? 3.087 2.955 21.619 1.00 94.69 101 SER A N 1
ATOM 775 C CA . SER A 1 101 ? 4.507 2.661 21.438 1.00 94.69 101 SER A CA 1
ATOM 776 C C . SER A 1 101 ? 5.350 3.929 21.522 1.00 94.69 101 SER A C 1
ATOM 778 O O . SER A 1 101 ? 6.395 3.912 22.165 1.00 94.69 101 SER A O 1
ATOM 780 N N . ASP A 1 102 ? 4.885 5.026 20.924 1.00 94.19 102 ASP A N 1
ATOM 781 C CA . ASP A 1 102 ? 5.548 6.330 20.992 1.00 94.19 102 ASP A CA 1
ATOM 782 C C . ASP A 1 102 ? 5.612 6.850 22.436 1.00 94.19 102 ASP A C 1
ATOM 784 O O . ASP A 1 102 ? 6.690 7.152 22.953 1.00 94.19 102 ASP A O 1
ATOM 788 N N . ARG A 1 103 ? 4.475 6.815 23.145 1.00 93.88 103 ARG A N 1
ATOM 789 C CA . ARG A 1 103 ? 4.386 7.262 24.542 1.00 93.88 103 ARG A CA 1
ATOM 790 C C . ARG A 1 103 ? 5.266 6.453 25.498 1.00 93.88 103 ARG A C 1
ATOM 792 O O . ARG A 1 103 ? 5.816 7.010 26.440 1.00 93.88 103 ARG A O 1
ATOM 799 N N . THR A 1 104 ? 5.371 5.139 25.300 1.00 93.75 104 THR A N 1
ATOM 800 C CA . THR A 1 104 ? 6.125 4.246 26.205 1.00 93.75 104 THR A CA 1
ATOM 801 C C . THR A 1 104 ? 7.562 3.984 25.756 1.00 93.75 104 THR A C 1
ATOM 803 O O . THR A 1 104 ? 8.322 3.373 26.506 1.00 93.75 104 THR A O 1
ATOM 806 N N . ARG A 1 105 ? 7.933 4.400 24.535 1.00 93.69 105 ARG A N 1
ATOM 807 C CA . ARG A 1 105 ? 9.207 4.073 23.867 1.00 93.69 105 ARG A CA 1
ATOM 808 C C . ARG A 1 105 ? 9.513 2.569 23.837 1.00 93.69 105 ARG A C 1
ATOM 810 O O . ARG A 1 105 ? 10.670 2.156 23.828 1.00 93.69 105 ARG A O 1
ATOM 817 N N . ARG A 1 106 ? 8.470 1.736 23.818 1.00 91.19 106 ARG A N 1
ATOM 818 C CA . ARG A 1 106 ? 8.553 0.270 23.771 1.00 91.19 106 ARG A CA 1
ATOM 819 C C . ARG A 1 106 ? 7.600 -0.269 22.719 1.00 91.19 106 ARG A C 1
ATOM 821 O O . ARG A 1 106 ? 6.520 0.275 22.527 1.00 91.19 106 ARG A O 1
ATOM 828 N N . ALA A 1 107 ? 7.975 -1.376 22.084 1.00 87.50 107 ALA A N 1
ATOM 829 C CA . ALA A 1 107 ? 7.132 -2.027 21.088 1.00 87.50 107 ALA A CA 1
ATOM 830 C C . ALA A 1 107 ? 5.775 -2.449 21.686 1.00 87.50 107 ALA A C 1
ATOM 832 O O . ALA A 1 107 ? 5.715 -3.291 22.586 1.00 87.50 107 ALA A O 1
ATOM 833 N N . ALA A 1 108 ? 4.682 -1.896 21.154 1.00 86.88 108 ALA A N 1
ATOM 834 C CA . ALA A 1 108 ? 3.323 -2.286 21.518 1.00 86.88 108 ALA A CA 1
ATOM 835 C C . ALA A 1 108 ? 2.930 -3.578 20.782 1.00 86.88 108 ALA A C 1
ATOM 837 O O . ALA A 1 108 ? 2.695 -3.578 19.573 1.00 86.88 108 ALA A O 1
ATOM 838 N N . ARG A 1 109 ? 2.875 -4.703 21.504 1.00 83.06 109 ARG A N 1
ATOM 839 C CA . ARG A 1 109 ? 2.497 -6.006 20.936 1.00 83.06 109 ARG A CA 1
ATOM 840 C C . ARG A 1 109 ? 0.987 -6.225 21.001 1.00 83.06 109 ARG A C 1
ATOM 842 O O . ARG A 1 109 ? 0.313 -5.770 21.924 1.00 83.06 109 ARG A O 1
ATOM 849 N N . ARG A 1 110 ? 0.460 -6.953 20.015 1.00 73.88 110 ARG A N 1
ATOM 850 C CA . ARG A 1 110 ? -0.892 -7.516 20.081 1.00 73.88 110 ARG A CA 1
ATOM 851 C C . ARG A 1 110 ? -0.886 -8.602 21.167 1.00 73.88 110 ARG A C 1
ATOM 853 O O . ARG A 1 110 ? 0.001 -9.452 21.136 1.00 73.88 110 ARG A O 1
ATOM 860 N N . ARG A 1 111 ? -1.799 -8.495 22.137 1.00 65.88 111 ARG A N 1
ATOM 861 C CA . ARG A 1 111 ? -2.082 -9.574 23.093 1.00 65.88 111 ARG A CA 1
ATOM 862 C C . ARG A 1 111 ? -2.752 -10.739 22.380 1.00 65.88 111 ARG A C 1
ATOM 864 O O . ARG A 1 111 ? -3.490 -10.459 21.404 1.00 65.88 111 ARG A O 1
#